Protein AF-A0A931NB69-F1 (afdb_monomer_lite)

Secondary structure (DSSP, 8-state):
--HHHHHHHHHHH---SEEEEEETTS-EEEEE---SS-HHHHHHHHHHHS-TTTEEEEEEE-TTGGGSS--

Sequence (71 aa):
MSIQEKLKSILSSNEPTNIVFVYDSGEAEEYVIQGDDGGRTVILQLLQSIDWKRVVEVKFATPVDLNSEEA

pLDDT: mean 76.31, std 13.1, range [40.19, 92.31]

Structure (mmCIF, N/CA/C/O backbone):
data_AF-A0A931NB69-F1
#
_entry.id   AF-A0A931NB69-F1
#
loop_
_atom_site.group_PDB
_atom_site.id
_atom_site.type_symbol
_atom_site.label_atom_id
_atom_site.label_alt_id
_atom_site.label_comp_id
_atom_site.label_asym_id
_atom_site.label_entity_id
_atom_site.label_seq_id
_atom_site.pdbx_PDB_ins_code
_atom_site.Cartn_x
_atom_site.Cartn_y
_atom_site.Cartn_z
_atom_site.occupancy
_atom_site.B_iso_or_equiv
_atom_site.auth_seq_id
_atom_site.auth_comp_id
_atom_site.auth_asym_id
_atom_site.auth_atom_id
_atom_site.pdbx_PDB_model_num
ATOM 1 N N . MET A 1 1 ? -9.926 12.853 2.035 1.00 60.31 1 MET A N 1
ATOM 2 C CA . MET A 1 1 ? -9.046 12.042 1.173 1.00 60.31 1 MET A CA 1
ATOM 3 C C . MET A 1 1 ? -8.651 10.804 1.942 1.00 60.31 1 MET A C 1
ATOM 5 O O . MET A 1 1 ? -8.148 10.938 3.052 1.00 60.31 1 MET A O 1
ATOM 9 N N . SER A 1 2 ? -8.913 9.629 1.380 1.00 76.94 2 SER A N 1
ATOM 10 C CA . SER A 1 2 ? -8.536 8.349 1.994 1.00 76.94 2 SER A CA 1
ATOM 11 C C . SER A 1 2 ? -7.099 7.961 1.623 1.00 76.94 2 SER A C 1
ATOM 13 O O . SER A 1 2 ? -6.604 8.360 0.568 1.00 76.94 2 SER A O 1
ATOM 15 N N . ILE A 1 3 ? -6.434 7.144 2.449 1.00 78.75 3 ILE A N 1
ATOM 16 C CA . ILE A 1 3 ? -5.080 6.612 2.176 1.00 78.75 3 ILE A CA 1
ATOM 17 C C . ILE A 1 3 ? -5.026 5.952 0.789 1.00 78.75 3 ILE A C 1
ATOM 19 O O . ILE A 1 3 ? -4.103 6.198 0.016 1.00 78.75 3 ILE A O 1
ATOM 23 N N . GLN A 1 4 ? -6.074 5.207 0.429 1.00 78.88 4 GLN A N 1
ATOM 24 C CA . GLN A 1 4 ? -6.237 4.586 -0.885 1.00 78.88 4 GLN A CA 1
ATOM 25 C C . GLN A 1 4 ? -6.191 5.594 -2.047 1.00 78.88 4 GLN A C 1
ATOM 27 O O . GLN A 1 4 ? -5.610 5.305 -3.091 1.00 78.88 4 GLN A O 1
ATOM 32 N N . GLU A 1 5 ? -6.795 6.777 -1.896 1.00 80.50 5 GLU A N 1
ATOM 33 C CA . GLU A 1 5 ? -6.775 7.809 -2.941 1.00 80.50 5 GLU A CA 1
ATOM 34 C C . GLU A 1 5 ? -5.386 8.427 -3.082 1.00 80.50 5 GLU A C 1
ATOM 36 O O . GLU A 1 5 ? -4.896 8.597 -4.199 1.00 80.50 5 GLU A O 1
ATOM 41 N N . LYS A 1 6 ? -4.725 8.705 -1.951 1.00 78.44 6 LYS A N 1
ATOM 42 C CA . LYS A 1 6 ? -3.342 9.197 -1.934 1.00 78.44 6 LYS A CA 1
ATOM 43 C C . LYS A 1 6 ? -2.415 8.203 -2.634 1.00 78.44 6 LYS A C 1
ATOM 45 O O . LYS A 1 6 ? -1.591 8.596 -3.454 1.00 78.44 6 LYS A O 1
ATOM 50 N N . LEU A 1 7 ? -2.617 6.917 -2.370 1.00 78.38 7 LEU A N 1
ATOM 51 C CA . LEU A 1 7 ? -1.847 5.833 -2.952 1.00 78.38 7 LEU A CA 1
ATOM 52 C C . LEU A 1 7 ? -2.074 5.694 -4.465 1.00 78.38 7 LEU A C 1
ATOM 54 O O . LEU A 1 7 ? -1.112 5.637 -5.223 1.00 78.38 7 LEU A O 1
ATOM 58 N N . LYS A 1 8 ? -3.329 5.736 -4.930 1.00 78.06 8 LYS A N 1
ATOM 59 C CA . LYS A 1 8 ? -3.649 5.761 -6.370 1.00 78.06 8 LYS A CA 1
ATOM 60 C C . LYS A 1 8 ? -3.026 6.959 -7.091 1.00 78.06 8 LYS A C 1
ATOM 62 O O . LYS A 1 8 ? -2.574 6.807 -8.219 1.00 78.06 8 LYS A O 1
ATOM 67 N N . SER A 1 9 ? -2.999 8.127 -6.447 1.00 81.06 9 SER A N 1
ATOM 68 C CA . SER A 1 9 ? -2.370 9.333 -6.997 1.00 81.06 9 SER A CA 1
ATOM 69 C C . SER A 1 9 ? -0.857 9.154 -7.165 1.00 81.06 9 SER A C 1
ATOM 71 O O . SER A 1 9 ? -0.320 9.426 -8.236 1.00 81.06 9 SER A O 1
ATOM 73 N N . ILE A 1 10 ? -0.180 8.600 -6.150 1.00 77.19 10 ILE A N 1
ATOM 74 C CA . ILE A 1 10 ? 1.260 8.303 -6.205 1.00 77.19 10 ILE A CA 1
ATOM 75 C C . ILE A 1 10 ? 1.561 7.312 -7.329 1.00 77.19 10 ILE A C 1
ATOM 77 O O . ILE A 1 10 ? 2.419 7.598 -8.153 1.00 77.19 10 ILE A O 1
ATOM 81 N N . LEU A 1 11 ? 0.802 6.217 -7.420 1.00 75.31 11 LEU A N 1
ATOM 82 C CA . LEU A 1 11 ? 0.932 5.209 -8.480 1.00 75.31 11 LEU A CA 1
ATOM 83 C C . LEU A 1 11 ? 0.649 5.734 -9.889 1.00 75.31 11 LEU A C 1
ATOM 85 O O . LEU A 1 11 ? 1.033 5.107 -10.872 1.00 75.31 11 LEU A O 1
ATOM 89 N N . SER A 1 12 ? -0.090 6.837 -10.003 1.00 74.44 12 SER A N 1
ATOM 90 C CA . SER A 1 12 ? -0.382 7.451 -11.296 1.00 74.44 12 SER A CA 1
ATOM 91 C C . SER A 1 12 ? 0.725 8.393 -11.765 1.00 74.44 12 SER A C 1
ATOM 93 O O . SER A 1 12 ? 0.792 8.659 -12.963 1.00 74.44 12 SER A O 1
ATOM 95 N N . SER A 1 13 ? 1.548 8.908 -10.848 1.00 71.25 13 SER A N 1
ATOM 96 C CA . SER A 1 13 ? 2.625 9.865 -11.146 1.00 71.25 13 SER A CA 1
ATOM 97 C C . SER A 1 13 ? 4.026 9.276 -10.994 1.00 71.25 13 SER A C 1
ATOM 99 O O . SER A 1 13 ? 4.971 9.832 -11.538 1.00 71.25 13 SER A O 1
ATOM 101 N N . ASN A 1 14 ? 4.172 8.183 -10.248 1.00 68.31 14 ASN A N 1
ATOM 102 C CA . ASN A 1 14 ? 5.437 7.518 -9.969 1.00 68.31 14 ASN A CA 1
ATOM 103 C C . ASN A 1 14 ? 5.250 6.003 -10.039 1.00 68.31 14 ASN A C 1
ATOM 105 O O . ASN A 1 14 ? 4.187 5.480 -9.701 1.00 68.31 14 ASN A O 1
ATOM 109 N N . GLU A 1 15 ? 6.314 5.303 -10.415 1.00 73.12 15 GLU A N 1
ATOM 110 C CA . GLU A 1 15 ? 6.400 3.847 -10.356 1.00 73.12 15 GLU A CA 1
ATOM 111 C C . GLU A 1 15 ? 7.157 3.468 -9.075 1.00 73.12 15 GLU A C 1
ATOM 113 O O . GLU A 1 15 ? 8.391 3.463 -9.068 1.00 73.12 15 GLU A O 1
ATOM 118 N N . PRO A 1 16 ? 6.460 3.239 -7.942 1.00 75.12 16 PRO A N 1
ATOM 119 C CA . PRO A 1 16 ? 7.127 2.764 -6.742 1.00 75.12 16 PRO A CA 1
ATOM 120 C C . PRO A 1 16 ? 7.711 1.378 -7.007 1.00 75.12 16 PRO A C 1
ATOM 122 O O . PRO A 1 16 ? 7.067 0.524 -7.613 1.00 75.12 16 PRO A O 1
ATOM 125 N N . THR A 1 17 ? 8.923 1.156 -6.517 1.00 78.75 17 THR A N 1
ATOM 126 C CA . THR A 1 17 ? 9.576 -0.158 -6.520 1.00 78.75 17 THR A CA 1
ATOM 127 C C . THR A 1 17 ? 9.215 -0.962 -5.281 1.00 78.75 17 THR A C 1
ATOM 129 O O . THR A 1 17 ? 9.386 -2.178 -5.272 1.00 78.75 17 THR A O 1
ATOM 132 N N . ASN A 1 18 ? 8.709 -0.306 -4.234 1.00 82.62 18 ASN A N 1
ATOM 133 C CA . ASN A 1 18 ? 8.303 -0.961 -3.000 1.00 82.62 18 ASN A CA 1
ATOM 134 C C . ASN A 1 18 ? 7.134 -0.224 -2.329 1.00 82.62 18 ASN A C 1
ATOM 136 O O . ASN A 1 18 ? 7.099 1.011 -2.309 1.00 82.62 18 ASN A O 1
ATOM 140 N N . ILE A 1 19 ? 6.194 -0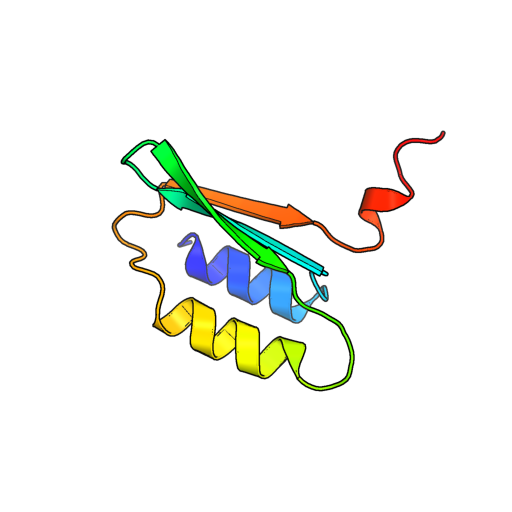.975 -1.757 1.00 85.69 19 ILE A N 1
ATOM 141 C CA . ILE A 1 19 ? 5.083 -0.452 -0.954 1.00 85.69 19 ILE A CA 1
ATOM 142 C C . ILE A 1 19 ? 5.020 -1.221 0.362 1.00 85.69 19 ILE A C 1
ATOM 144 O O . ILE A 1 19 ? 4.951 -2.445 0.356 1.00 85.69 19 ILE A O 1
ATOM 148 N N . VAL A 1 20 ? 4.978 -0.502 1.482 1.00 88.81 20 VAL A N 1
ATOM 149 C CA . VAL A 1 20 ? 4.853 -1.091 2.820 1.00 88.81 20 VAL A CA 1
ATOM 150 C C . VAL A 1 20 ? 3.539 -0.656 3.451 1.00 88.81 20 VAL A C 1
ATOM 152 O O . VAL A 1 20 ? 3.324 0.539 3.664 1.00 88.81 20 VAL A O 1
ATOM 155 N N . PHE A 1 21 ? 2.674 -1.613 3.778 1.00 90.19 21 PHE A N 1
ATOM 156 C CA . PHE A 1 21 ? 1.428 -1.384 4.509 1.00 90.19 21 PHE A CA 1
ATOM 157 C C . PHE A 1 21 ? 1.645 -1.683 5.984 1.00 90.19 21 PHE A C 1
ATOM 159 O O . PHE A 1 21 ? 2.033 -2.792 6.333 1.00 90.19 21 PHE A O 1
ATOM 166 N N . VAL A 1 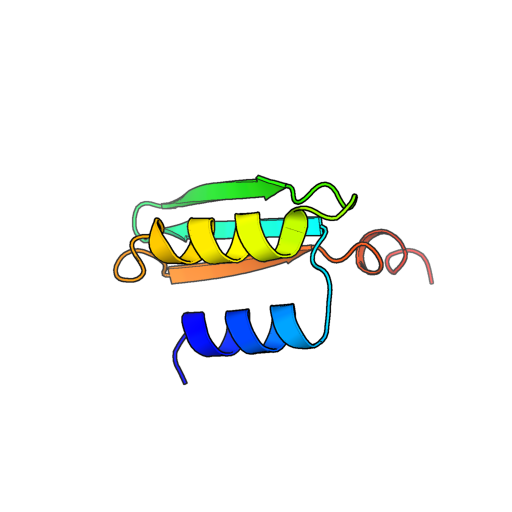22 ? 1.382 -0.706 6.847 1.00 90.94 22 VAL A N 1
ATOM 167 C CA . VAL A 1 22 ? 1.440 -0.873 8.300 1.00 90.94 22 VAL A CA 1
ATOM 168 C C . VAL A 1 22 ? 0.017 -0.967 8.828 1.00 90.94 22 VAL A C 1
ATOM 170 O O . VAL A 1 22 ? -0.814 -0.092 8.557 1.00 90.94 22 VAL A O 1
ATOM 173 N N . TYR A 1 23 ? -0.256 -2.025 9.581 1.00 92.31 23 TYR A N 1
ATOM 174 C CA . TYR A 1 23 ? -1.563 -2.310 10.156 1.00 92.31 23 TYR A CA 1
ATOM 175 C C . TYR A 1 23 ? -1.660 -1.881 11.620 1.00 92.31 23 TYR A C 1
ATOM 177 O O . TYR A 1 23 ? -0.658 -1.708 12.311 1.00 92.31 23 TYR A O 1
ATOM 185 N N . ASP A 1 24 ? -2.890 -1.752 12.112 1.00 91.25 24 ASP A N 1
ATOM 186 C CA . ASP A 1 24 ? -3.203 -1.395 13.497 1.00 91.25 24 ASP A CA 1
ATOM 187 C C . ASP A 1 24 ? -2.634 -2.390 14.525 1.00 91.25 24 ASP A C 1
ATOM 189 O O . ASP A 1 24 ? -2.325 -2.008 15.653 1.00 91.25 24 ASP A O 1
ATOM 193 N N . SER A 1 25 ? -2.422 -3.645 14.115 1.00 91.00 25 SER A N 1
ATOM 194 C CA . SER A 1 25 ? -1.772 -4.684 14.920 1.00 91.00 25 SER A CA 1
ATOM 195 C C . SER A 1 25 ? -0.265 -4.469 15.109 1.00 91.00 25 SER A C 1
ATOM 197 O O . SER A 1 25 ? 0.351 -5.179 15.901 1.00 91.00 25 SER A O 1
ATOM 199 N N . GLY A 1 26 ? 0.338 -3.516 14.389 1.00 88.12 26 GLY A N 1
ATOM 200 C CA . GLY A 1 26 ? 1.789 -3.327 14.311 1.00 88.12 26 GLY A CA 1
ATOM 201 C C . GLY A 1 26 ? 2.474 -4.229 13.279 1.00 88.12 26 GLY A C 1
ATOM 202 O O . GLY A 1 26 ? 3.692 -4.167 13.130 1.00 88.12 26 GLY A O 1
ATOM 203 N N . GLU A 1 27 ? 1.709 -5.051 12.558 1.00 91.81 27 GLU A N 1
ATOM 204 C CA . GLU A 1 27 ? 2.211 -5.839 11.432 1.00 91.81 27 GLU A CA 1
ATOM 205 C C . GLU A 1 27 ? 2.524 -4.925 10.243 1.00 91.81 27 GLU A C 1
ATOM 207 O O . GLU A 1 27 ? 1.802 -3.959 9.982 1.00 91.81 27 GLU A O 1
ATOM 212 N N . ALA A 1 28 ? 3.594 -5.238 9.515 1.00 91.31 28 ALA A N 1
ATOM 213 C CA . ALA A 1 28 ? 3.969 -4.539 8.296 1.00 91.31 28 ALA A CA 1
ATOM 214 C C . ALA A 1 28 ? 4.116 -5.540 7.149 1.00 91.31 28 ALA A C 1
ATOM 216 O O . ALA A 1 28 ? 4.869 -6.507 7.264 1.00 91.31 28 ALA A O 1
ATOM 217 N N . GLU A 1 29 ? 3.408 -5.298 6.049 1.00 88.94 29 GLU A N 1
ATOM 218 C CA . GLU A 1 29 ? 3.526 -6.087 4.825 1.00 88.94 29 GLU A CA 1
ATOM 219 C C . GLU A 1 29 ? 4.227 -5.277 3.737 1.00 88.94 29 GLU A C 1
ATOM 221 O O . GLU A 1 29 ? 3.754 -4.213 3.331 1.00 88.94 29 GLU A O 1
ATOM 226 N N . GLU A 1 30 ? 5.361 -5.796 3.276 1.00 87.06 30 GLU A N 1
ATOM 227 C CA . GLU A 1 30 ? 6.186 -5.208 2.228 1.00 87.06 30 GLU A CA 1
ATOM 228 C C . GLU A 1 30 ? 5.928 -5.891 0.881 1.00 87.06 30 GLU A C 1
ATOM 230 O O . GLU A 1 30 ? 5.936 -7.118 0.774 1.00 87.06 30 GLU A O 1
ATOM 235 N N . TYR A 1 31 ? 5.747 -5.079 -0.159 1.00 83.88 31 TYR A N 1
ATOM 236 C CA . TYR A 1 31 ? 5.483 -5.524 -1.518 1.00 83.88 31 TYR A CA 1
ATOM 237 C C . TYR A 1 31 ? 6.459 -4.882 -2.494 1.00 83.88 31 TYR A C 1
ATOM 239 O O . TYR A 1 31 ? 6.312 -3.722 -2.886 1.00 83.88 31 TYR A O 1
ATOM 247 N N . VAL A 1 32 ? 7.430 -5.684 -2.929 1.00 81.38 32 VAL A N 1
ATOM 248 C CA . VAL A 1 32 ? 8.416 -5.293 -3.936 1.00 81.38 32 VAL A CA 1
ATOM 249 C C . VAL A 1 32 ? 7.820 -5.447 -5.331 1.00 81.38 32 VAL A C 1
ATOM 251 O O . VAL A 1 32 ? 7.389 -6.527 -5.737 1.00 81.38 32 VAL A O 1
ATOM 254 N N . ILE A 1 33 ? 7.826 -4.354 -6.083 1.00 77.44 33 ILE A N 1
ATOM 255 C CA . ILE A 1 33 ? 7.332 -4.266 -7.451 1.00 77.44 33 ILE A CA 1
ATOM 256 C C . ILE A 1 33 ? 8.553 -4.305 -8.365 1.00 77.44 33 ILE A C 1
ATOM 258 O O . ILE A 1 33 ? 9.276 -3.319 -8.506 1.00 77.44 33 ILE A O 1
ATOM 262 N N . GLN A 1 34 ? 8.806 -5.462 -8.974 1.00 69.94 34 GLN A N 1
ATOM 263 C CA . GLN A 1 34 ? 9.880 -5.609 -9.955 1.00 69.94 34 GLN A CA 1
ATOM 264 C C . GLN A 1 34 ? 9.381 -5.117 -11.321 1.00 69.94 34 GLN A C 1
ATOM 266 O O . GLN A 1 34 ? 8.398 -5.627 -11.862 1.00 69.94 34 GLN A O 1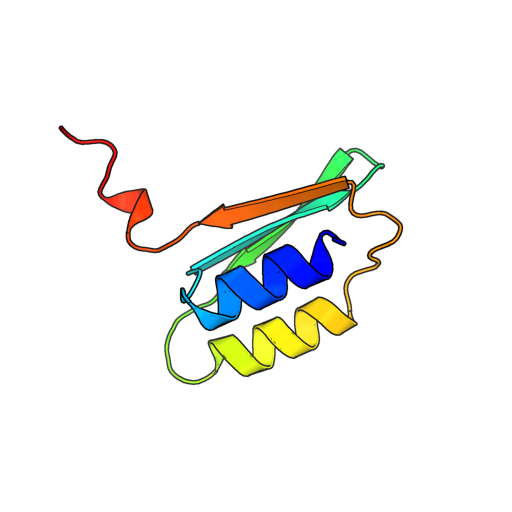
ATOM 271 N N . GLY A 1 35 ? 10.018 -4.055 -11.815 1.00 61.66 35 GLY A N 1
ATOM 272 C CA . GLY A 1 35 ? 9.640 -3.335 -13.026 1.00 61.66 35 GLY A CA 1
ATOM 273 C C . GLY A 1 35 ? 10.095 -4.049 -14.291 1.00 61.66 35 GLY A C 1
ATOM 274 O O . GLY A 1 35 ? 11.203 -3.826 -14.750 1.00 61.66 35 GLY A O 1
ATOM 275 N N . ASP A 1 36 ? 9.218 -4.877 -14.843 1.00 55.88 36 ASP A N 1
ATOM 276 C CA . ASP A 1 36 ? 9.257 -5.340 -16.232 1.00 55.88 36 ASP A CA 1
ATOM 277 C C . ASP A 1 36 ? 7.785 -5.635 -16.594 1.00 55.88 36 ASP A C 1
ATOM 279 O O . ASP A 1 36 ? 7.237 -6.681 -16.258 1.00 55.88 36 ASP A O 1
ATOM 283 N N . ASP A 1 37 ? 7.065 -4.632 -17.105 1.00 54.69 37 ASP A N 1
ATOM 284 C CA . ASP A 1 37 ? 5.688 -4.694 -17.64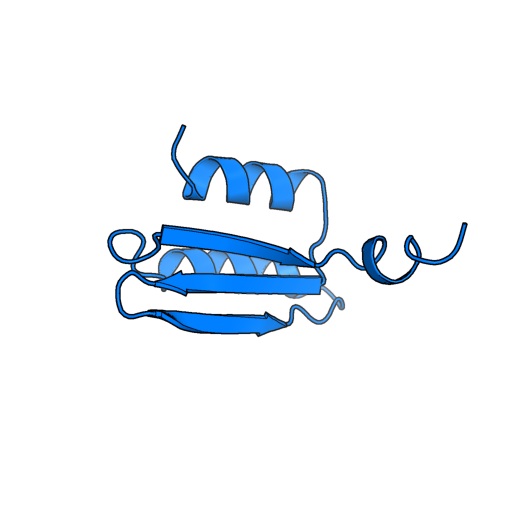3 1.00 54.69 37 ASP A CA 1
ATOM 285 C C . ASP A 1 37 ? 4.500 -5.128 -16.733 1.00 54.69 37 ASP A C 1
ATOM 287 O O . ASP A 1 37 ? 3.347 -4.819 -17.038 1.00 54.69 37 ASP A O 1
ATOM 291 N N . GLY A 1 38 ? 4.718 -5.785 -15.587 1.00 58.50 38 GLY A N 1
ATOM 292 C CA . GLY A 1 38 ? 3.645 -6.344 -14.738 1.00 58.50 38 GLY A CA 1
ATOM 293 C C . GLY A 1 38 ? 3.237 -5.510 -13.517 1.00 58.50 38 GLY A C 1
ATOM 294 O O . GLY A 1 38 ? 2.183 -5.756 -12.919 1.00 58.50 38 GLY A O 1
ATOM 295 N N . GLY A 1 39 ? 4.044 -4.516 -13.136 1.00 66.75 39 GLY A N 1
ATOM 296 C CA . GLY A 1 39 ? 3.950 -3.859 -11.828 1.00 66.75 39 GLY A CA 1
ATOM 297 C C . GLY A 1 39 ? 2.596 -3.205 -11.553 1.00 66.75 39 GLY A C 1
ATOM 298 O O . GLY A 1 39 ? 1.999 -3.423 -10.503 1.00 66.75 39 GLY A O 1
ATOM 299 N N . ARG A 1 40 ? 2.037 -2.470 -12.518 1.00 71.19 40 ARG A N 1
ATOM 300 C CA . ARG A 1 40 ? 0.770 -1.745 -12.322 1.00 71.19 40 ARG A CA 1
ATOM 301 C C . ARG A 1 40 ? -0.418 -2.672 -12.065 1.00 71.19 40 ARG A C 1
ATOM 303 O O . ARG A 1 40 ? -1.231 -2.392 -11.187 1.00 71.19 40 ARG A O 1
ATOM 310 N N . THR A 1 41 ? -0.527 -3.765 -12.816 1.00 75.69 41 THR A N 1
ATOM 311 C CA . THR A 1 41 ? -1.613 -4.743 -12.654 1.00 75.69 41 THR A CA 1
ATOM 312 C C . THR A 1 41 ? -1.488 -5.472 -11.321 1.00 75.69 41 THR A C 1
ATOM 314 O O . THR A 1 41 ? -2.477 -5.596 -10.600 1.00 75.69 41 THR A O 1
ATOM 317 N N . VAL A 1 42 ? -0.265 -5.871 -10.956 1.00 77.81 42 VAL A N 1
ATOM 318 C CA . VAL A 1 42 ? 0.032 -6.518 -9.671 1.00 77.81 42 VAL A CA 1
ATOM 319 C C . VAL A 1 42 ? -0.319 -5.600 -8.506 1.00 77.81 42 VAL A C 1
ATOM 321 O O . VAL A 1 42 ? -1.010 -6.026 -7.586 1.00 77.81 42 VAL A O 1
ATOM 324 N N . ILE A 1 43 ? 0.059 -4.320 -8.569 1.00 77.38 43 ILE A N 1
ATOM 325 C CA . ILE A 1 43 ? -0.293 -3.346 -7.535 1.00 77.38 43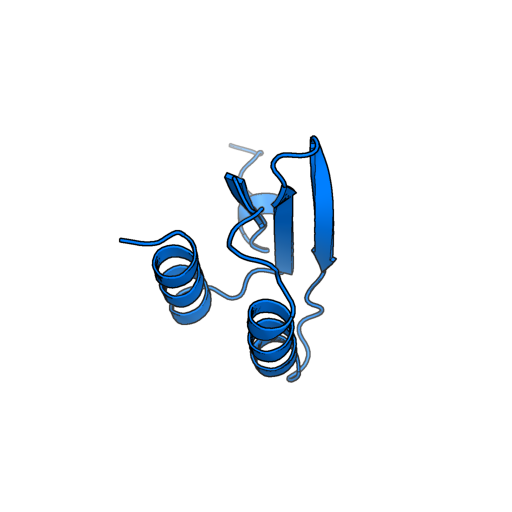 ILE A CA 1
ATOM 326 C C . ILE A 1 43 ? -1.806 -3.186 -7.452 1.00 77.38 43 ILE A C 1
ATOM 328 O O . ILE A 1 43 ? -2.362 -3.246 -6.367 1.00 77.38 43 ILE A O 1
ATOM 332 N N . LEU A 1 44 ? -2.510 -3.009 -8.570 1.00 78.31 44 LEU A N 1
ATOM 333 C CA . LEU A 1 44 ? -3.965 -2.838 -8.531 1.00 78.31 44 LEU A CA 1
ATOM 334 C C . LEU A 1 44 ? -4.679 -4.046 -7.913 1.00 78.31 44 LEU A C 1
ATOM 336 O O . LEU A 1 44 ? -5.614 -3.846 -7.139 1.00 78.31 44 LEU A O 1
ATOM 340 N N . GLN A 1 45 ? -4.231 -5.270 -8.210 1.00 82.44 45 GLN A N 1
ATOM 341 C CA . GLN A 1 45 ? -4.740 -6.473 -7.548 1.00 82.44 45 GLN A CA 1
ATOM 342 C C . GLN A 1 45 ? -4.389 -6.497 -6.061 1.00 82.44 45 GLN A C 1
ATOM 344 O O . GLN A 1 45 ? -5.247 -6.807 -5.237 1.00 82.44 45 GLN A O 1
ATOM 349 N N . LEU A 1 46 ? -3.166 -6.104 -5.709 1.00 82.38 46 LEU A N 1
ATOM 350 C CA . LEU A 1 46 ? -2.738 -5.986 -4.326 1.00 82.38 46 LEU A CA 1
ATOM 351 C C . LEU A 1 46 ? -3.667 -5.059 -3.543 1.00 82.38 46 LEU A C 1
ATOM 353 O O . LEU A 1 46 ? -4.221 -5.454 -2.526 1.00 82.38 46 LEU A O 1
ATOM 357 N N . LEU A 1 47 ? -3.933 -3.859 -4.062 1.00 81.94 47 LEU A N 1
ATOM 358 C CA . LEU A 1 47 ? -4.809 -2.883 -3.409 1.00 81.94 47 LEU A CA 1
ATOM 359 C C . LEU A 1 47 ? -6.235 -3.390 -3.196 1.00 81.94 47 LEU A C 1
ATOM 361 O O . LEU A 1 47 ? -6.932 -2.863 -2.331 1.00 81.94 47 LEU A O 1
ATOM 365 N N . GLN A 1 48 ? -6.688 -4.356 -3.994 1.00 84.38 48 GLN A N 1
ATOM 366 C CA . GLN A 1 48 ? -7.979 -5.011 -3.793 1.00 84.38 48 GLN A CA 1
ATOM 367 C C . GLN A 1 48 ? -7.930 -6.085 -2.702 1.00 84.38 48 GLN A C 1
ATOM 369 O O . GLN A 1 48 ? -8.959 -6.360 -2.094 1.00 84.38 48 GLN A O 1
ATOM 374 N N . SER A 1 49 ? -6.759 -6.672 -2.452 1.00 85.06 49 SER A N 1
ATOM 375 C CA . SER A 1 49 ? -6.550 -7.694 -1.425 1.00 85.06 49 SER A CA 1
ATOM 376 C C . SER A 1 49 ? -6.281 -7.115 -0.031 1.00 85.06 49 SER A C 1
ATOM 378 O O . SER A 1 49 ? -6.469 -7.821 0.956 1.00 85.06 49 SER A O 1
ATOM 380 N N . ILE A 1 50 ? -5.841 -5.856 0.066 1.00 85.50 50 ILE A N 1
ATOM 381 C CA . ILE A 1 50 ? -5.509 -5.207 1.342 1.00 85.50 50 ILE A CA 1
ATOM 382 C C . ILE A 1 50 ? -6.775 -4.833 2.122 1.00 85.50 50 ILE A C 1
ATOM 384 O O . ILE A 1 50 ? -7.683 -4.171 1.607 1.00 85.50 50 ILE A O 1
ATOM 388 N N . ASP A 1 51 ? -6.796 -5.182 3.409 1.00 88.00 51 ASP A N 1
ATOM 389 C CA . ASP A 1 51 ? -7.855 -4.766 4.326 1.00 88.00 51 ASP A CA 1
ATOM 390 C C . ASP A 1 51 ? -7.620 -3.327 4.814 1.00 88.00 51 ASP A C 1
ATOM 392 O O . ASP A 1 51 ? -7.029 -3.059 5.862 1.00 88.00 51 ASP A O 1
ATOM 396 N N . TRP A 1 52 ? -8.098 -2.365 4.023 1.00 86.19 52 TRP A N 1
ATOM 397 C CA . TRP A 1 52 ? -7.929 -0.929 4.272 1.00 86.19 52 TRP A CA 1
ATOM 398 C C . TRP A 1 52 ? -8.471 -0.433 5.615 1.00 86.19 52 TRP A C 1
ATOM 400 O O . TRP A 1 52 ? -8.132 0.677 6.017 1.00 86.19 52 TRP A O 1
ATOM 410 N N . LYS A 1 53 ? -9.313 -1.207 6.313 1.00 87.88 53 LYS A N 1
ATOM 411 C CA . LYS A 1 53 ? -9.797 -0.827 7.649 1.00 87.88 53 LYS A CA 1
ATOM 412 C C . LYS A 1 53 ? -8.723 -0.980 8.718 1.00 87.88 53 LYS A C 1
ATOM 414 O O . LYS A 1 53 ? -8.803 -0.308 9.740 1.00 87.88 53 LYS A O 1
ATOM 419 N N . ARG A 1 54 ? -7.759 -1.870 8.482 1.00 90.75 54 ARG A N 1
ATOM 420 C CA . ARG A 1 54 ? -6.649 -2.148 9.393 1.00 90.75 54 ARG A CA 1
ATOM 421 C C . ARG A 1 54 ? -5.408 -1.332 9.060 1.00 90.75 54 ARG A C 1
ATOM 423 O O . ARG A 1 54 ? -4.563 -1.149 9.923 1.00 90.75 54 ARG A O 1
ATOM 430 N N . VAL A 1 55 ? -5.284 -0.842 7.827 1.00 89.81 55 VAL A N 1
ATOM 431 C CA . VAL A 1 55 ? -4.135 -0.033 7.399 1.00 89.81 55 VAL A CA 1
ATOM 432 C C . VAL A 1 55 ? -4.148 1.319 8.109 1.00 89.81 55 VAL A C 1
ATOM 434 O O . VAL A 1 55 ? -5.050 2.132 7.899 1.00 89.81 55 VAL A O 1
ATOM 437 N N . VAL A 1 56 ? -3.114 1.579 8.906 1.00 91.19 56 VAL A N 1
ATOM 438 C CA . VAL A 1 56 ? -2.916 2.855 9.610 1.00 91.19 56 VAL A CA 1
ATOM 439 C C . VAL A 1 56 ? -1.913 3.757 8.896 1.00 91.19 56 VAL A C 1
ATOM 441 O O . VAL A 1 56 ? -2.033 4.979 8.958 1.00 91.19 56 VAL A O 1
ATOM 444 N N . GLU A 1 57 ? -0.956 3.176 8.171 1.00 88.75 57 GLU A N 1
ATOM 445 C CA . GLU A 1 57 ? 0.075 3.912 7.443 1.00 88.75 57 GLU A CA 1
ATOM 446 C C . GLU A 1 57 ? 0.498 3.152 6.180 1.00 88.75 57 GLU A C 1
ATOM 448 O O . GLU A 1 57 ? 0.478 1.922 6.138 1.00 88.75 57 GLU A O 1
ATOM 453 N N . VAL A 1 58 ? 0.883 3.895 5.137 1.00 86.88 58 VAL A N 1
ATOM 454 C CA . VAL A 1 58 ? 1.492 3.319 3.934 1.00 86.88 58 VAL A CA 1
ATOM 455 C C . VAL A 1 58 ? 2.755 4.084 3.581 1.00 86.88 58 VAL A C 1
ATOM 457 O O . VAL A 1 58 ? 2.724 5.312 3.456 1.00 86.88 58 VAL A O 1
ATOM 460 N N . LYS A 1 59 ? 3.851 3.347 3.402 1.00 86.19 59 LYS A N 1
ATOM 461 C CA . LYS A 1 59 ? 5.148 3.867 2.968 1.00 86.19 59 LYS A CA 1
ATOM 462 C C . LYS A 1 59 ? 5.438 3.409 1.547 1.00 86.19 59 LYS A C 1
ATOM 464 O O . LYS A 1 59 ? 5.012 2.335 1.131 1.00 86.19 59 LYS A O 1
ATOM 469 N N . PHE A 1 60 ? 6.177 4.230 0.817 1.00 80.88 60 PHE A N 1
ATOM 470 C CA . PHE A 1 60 ? 6.578 3.957 -0.556 1.00 80.88 60 PHE A CA 1
ATOM 471 C C . PHE A 1 60 ? 8.080 4.133 -0.653 1.00 80.88 60 PHE A C 1
ATOM 473 O O . PHE A 1 60 ? 8.594 5.125 -0.142 1.00 80.88 60 PHE A O 1
ATO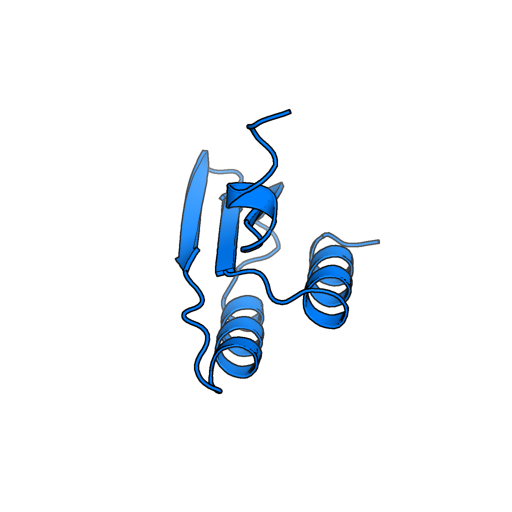M 480 N N . ALA A 1 61 ? 8.750 3.221 -1.346 1.00 75.00 61 ALA A N 1
ATOM 481 C CA . ALA A 1 61 ? 10.076 3.491 -1.871 1.00 75.00 61 ALA A CA 1
ATOM 482 C C . ALA A 1 61 ? 9.951 3.687 -3.380 1.00 75.00 61 ALA A C 1
ATOM 484 O O . ALA A 1 61 ? 9.317 2.892 -4.084 1.00 75.00 61 ALA A O 1
ATOM 485 N N . THR A 1 62 ? 10.537 4.771 -3.868 1.00 68.50 62 THR A N 1
ATOM 486 C CA . THR A 1 62 ? 10.727 4.981 -5.300 1.00 68.50 62 THR A CA 1
ATOM 487 C C . THR A 1 62 ? 12.178 4.656 -5.646 1.00 68.50 62 THR A C 1
ATOM 489 O O . THR A 1 62 ? 13.057 4.802 -4.795 1.00 68.50 62 THR A O 1
ATOM 492 N N . PRO A 1 63 ? 12.475 4.243 -6.887 1.00 63.75 63 PRO A N 1
ATOM 493 C CA . PRO A 1 63 ? 13.854 3.989 -7.299 1.00 63.75 63 PRO A CA 1
ATOM 494 C C . PRO A 1 63 ? 14.739 5.246 -7.205 1.00 63.75 63 PRO A C 1
ATOM 496 O O . PRO A 1 63 ? 15.956 5.122 -7.121 1.00 63.75 63 PRO A O 1
ATOM 499 N N . VAL A 1 64 ? 14.140 6.447 -7.182 1.00 56.66 64 VAL A N 1
ATOM 500 C CA . VAL A 1 64 ? 14.850 7.728 -7.027 1.00 56.66 64 VAL A CA 1
ATOM 501 C C . VAL A 1 64 ? 15.246 8.029 -5.573 1.00 56.66 64 VAL A C 1
ATOM 503 O O . VAL A 1 64 ? 16.212 8.756 -5.343 1.00 56.66 64 VAL A O 1
ATOM 506 N N . ASP A 1 65 ? 14.544 7.443 -4.598 1.00 53.09 65 ASP A N 1
ATOM 507 C CA . ASP A 1 65 ? 14.812 7.619 -3.162 1.00 53.09 65 ASP A CA 1
ATOM 508 C C . ASP A 1 65 ? 16.152 6.974 -2.766 1.00 53.09 65 ASP A C 1
ATOM 510 O O . ASP A 1 65 ? 16.918 7.534 -1.990 1.00 53.09 65 ASP A O 1
ATOM 514 N N . LEU A 1 66 ? 16.511 5.862 -3.422 1.00 52.31 66 LEU A N 1
ATOM 515 C CA . LEU A 1 66 ? 17.796 5.165 -3.253 1.00 52.31 66 LEU A CA 1
ATOM 516 C C . LEU A 1 66 ? 19.022 5.984 -3.703 1.00 52.31 66 LEU A C 1
ATOM 518 O O . LEU A 1 66 ? 20.147 5.534 -3.509 1.00 52.31 66 LEU A O 1
ATOM 522 N N . ASN A 1 67 ? 18.824 7.153 -4.321 1.00 43.66 67 ASN A N 1
ATOM 523 C CA . ASN A 1 67 ? 19.892 8.000 -4.861 1.00 43.66 67 ASN A CA 1
ATOM 524 C C . ASN A 1 67 ? 19.936 9.409 -4.242 1.00 43.66 67 ASN A C 1
ATOM 526 O O . ASN A 1 67 ? 20.724 10.237 -4.687 1.00 43.66 67 ASN A O 1
ATOM 530 N N . SER A 1 68 ? 19.086 9.712 -3.253 1.00 48.44 68 SER A N 1
ATOM 531 C CA . SER A 1 68 ? 18.985 11.065 -2.672 1.00 48.44 68 SER A CA 1
ATOM 532 C C . SER A 1 68 ? 19.605 11.206 -1.275 1.00 48.44 68 SER A C 1
ATOM 534 O O . SER A 1 68 ? 19.464 12.260 -0.662 1.00 48.44 68 SER A O 1
ATOM 536 N N . GLU A 1 69 ? 20.328 10.193 -0.784 1.00 50.62 69 GLU A N 1
ATOM 537 C CA . GLU A 1 69 ? 21.068 10.261 0.492 1.00 50.62 69 GLU A CA 1
ATOM 538 C C . GLU A 1 69 ? 22.577 10.547 0.320 1.00 50.62 69 GLU A C 1
ATOM 540 O O . GLU A 1 69 ? 23.349 10.397 1.262 1.00 50.62 69 GLU A O 1
ATOM 545 N N . GLU A 1 70 ? 23.000 11.036 -0.855 1.00 51.94 70 GLU A N 1
ATOM 546 C CA . GLU A 1 70 ? 24.320 11.654 -1.060 1.00 51.94 70 GLU A CA 1
ATOM 547 C C . GLU A 1 70 ? 24.186 13.053 -1.696 1.00 51.94 70 GLU A C 1
ATOM 549 O O . GLU A 1 70 ? 24.195 13.199 -2.919 1.00 51.94 70 GLU A O 1
ATOM 554 N N . ALA A 1 71 ? 24.064 14.094 -0.862 1.00 40.19 71 ALA A N 1
ATOM 555 C CA . ALA A 1 71 ? 24.388 15.483 -1.215 1.00 40.19 71 ALA A CA 1
ATOM 556 C C . ALA A 1 71 ? 24.819 16.286 0.021 1.00 40.19 71 ALA A C 1
ATOM 558 O O . ALA A 1 71 ? 24.085 16.254 1.036 1.00 40.19 71 ALA A O 1
#

Foldseek 3Di:
DAPLVVVVVCVVVAQFQKKWFQFPVRDIDIDGQDDDPCRSVVVVVVSVVDPSVGGPDMDTHGPVNVVPPPD

Radius of gyration: 12.58 Å; chains: 1; bounding box: 34×23×33 Å